Protein AF-A0A6G8S4H7-F1 (afdb_monomer)

Radius of gyration: 13.8 Å; Cα contacts (8 Å, |Δi|>4): 282; chains: 1; bounding box: 32×32×37 Å

Nearest PDB structures (foldseek):
  6xtd-assembly1_A  TM=8.473E-01  e=1.968E-08  Serratia marcescen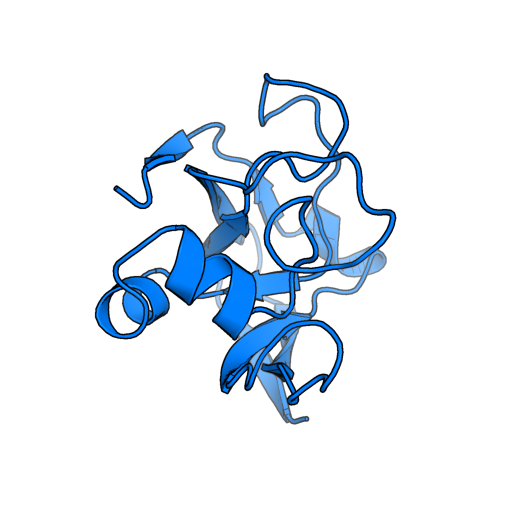s
  6b12-assembly2_D  TM=7.801E-01  e=5.574E-04  Pseudomonas protegens Pf-5
  4zv0-assembly1_A  TM=7.118E-01  e=7.634E-04  Pseudomonas aeruginosa PAO1
  8pms-assembly2_C  TM=5.680E-01  e=3.243E-03  Aspergillus fumigatus Af293
  8pmr-assembly1_B  TM=5.764E-01  e=4.441E-03  Aspergillus fumigatus Af293

Structure (mmCIF, N/CA/C/O backbone):
data_AF-A0A6G8S4H7-F1
#
_entry.id   AF-A0A6G8S4H7-F1
#
loop_
_atom_site.group_PDB
_atom_site.id
_atom_site.type_symbol
_atom_site.label_atom_id
_atom_site.label_alt_id
_atom_site.label_comp_id
_atom_site.label_asym_id
_atom_site.label_entity_id
_atom_site.label_seq_id
_atom_site.pdbx_PDB_ins_code
_atom_site.Cartn_x
_atom_site.Cartn_y
_atom_site.Cartn_z
_atom_site.occupancy
_atom_site.B_iso_or_equiv
_atom_site.auth_seq_id
_atom_site.auth_comp_id
_atom_site.auth_asym_id
_atom_site.auth_atom_id
_atom_site.pdbx_PDB_model_num
ATOM 1 N N . MET A 1 1 ? -5.082 -18.075 0.914 1.00 76.38 1 MET A N 1
ATOM 2 C CA . MET A 1 1 ? -5.569 -16.771 1.415 1.00 76.38 1 MET A CA 1
ATOM 3 C C . MET A 1 1 ? -6.301 -17.042 2.711 1.00 76.38 1 MET A C 1
ATOM 5 O O . MET A 1 1 ? -7.009 -18.036 2.777 1.00 76.38 1 MET A O 1
ATOM 9 N N . GLU A 1 2 ? -6.082 -16.229 3.735 1.00 92.94 2 GLU A N 1
ATOM 10 C CA . GLU A 1 2 ? -6.631 -16.445 5.078 1.00 92.94 2 GLU A CA 1
ATOM 11 C C . GLU A 1 2 ? -7.441 -15.219 5.501 1.00 92.94 2 GLU A C 1
ATOM 13 O O . GLU A 1 2 ? -6.983 -14.091 5.325 1.00 92.94 2 GLU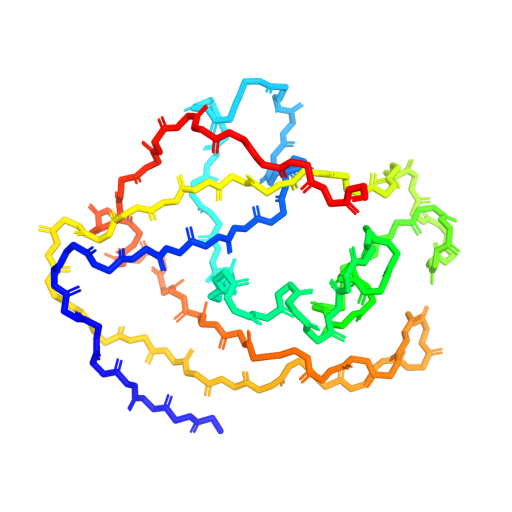 A O 1
ATOM 18 N N . GLY A 1 3 ? -8.640 -15.416 6.047 1.00 95.56 3 GLY A N 1
ATOM 19 C CA . GLY A 1 3 ? -9.398 -14.331 6.667 1.00 95.56 3 GLY A CA 1
ATOM 20 C C . GLY A 1 3 ? -8.811 -14.000 8.035 1.00 95.56 3 GLY A C 1
ATOM 21 O O . GLY A 1 3 ? -8.702 -14.881 8.879 1.00 95.56 3 GLY A O 1
ATOM 22 N N . VAL A 1 4 ? -8.448 -12.740 8.269 1.00 96.81 4 VAL A N 1
ATOM 23 C CA . VAL A 1 4 ? -7.883 -12.296 9.548 1.00 96.81 4 VAL A CA 1
ATOM 24 C C . VAL A 1 4 ? -8.664 -11.119 10.111 1.00 96.81 4 VAL A C 1
ATOM 26 O O . VAL A 1 4 ? -9.054 -10.199 9.388 1.00 96.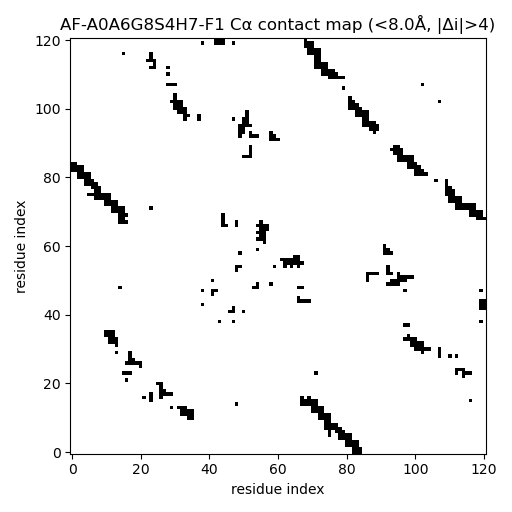81 4 VAL A O 1
ATOM 29 N N . TRP A 1 5 ? -8.882 -11.143 11.424 1.00 97.38 5 TRP A N 1
ATOM 30 C CA . TRP A 1 5 ? -9.482 -10.028 12.140 1.00 97.38 5 TRP A CA 1
ATOM 31 C C . TRP A 1 5 ? -8.452 -8.927 12.382 1.00 97.38 5 TRP A C 1
ATOM 33 O O . TRP A 1 5 ? -7.367 -9.165 12.913 1.00 97.38 5 TRP A O 1
ATOM 43 N N . ILE A 1 6 ? -8.819 -7.705 12.019 1.00 96.50 6 ILE A N 1
ATOM 44 C CA . ILE A 1 6 ? -8.036 -6.501 12.251 1.00 96.50 6 ILE A CA 1
ATOM 45 C C . ILE A 1 6 ? -8.702 -5.706 13.370 1.00 96.50 6 ILE A C 1
ATOM 47 O O . ILE A 1 6 ? -9.840 -5.264 13.192 1.00 96.50 6 ILE A O 1
ATOM 51 N N . PRO A 1 7 ? -8.026 -5.474 14.507 1.00 97.25 7 PRO A N 1
ATOM 52 C CA . PRO A 1 7 ? -8.570 -4.646 15.571 1.00 97.25 7 PRO A CA 1
ATOM 53 C C . PRO A 1 7 ? -8.550 -3.164 15.188 1.00 97.25 7 PRO A C 1
ATOM 55 O O . PRO A 1 7 ? -7.773 -2.723 14.339 1.00 97.25 7 PRO A O 1
ATOM 58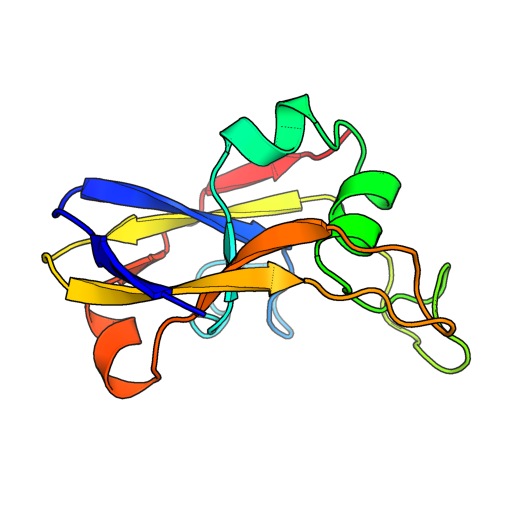 N N . LYS A 1 8 ? -9.383 -2.372 15.869 1.00 97.75 8 LYS A N 1
ATOM 59 C CA . LYS A 1 8 ? -9.351 -0.905 15.795 1.00 97.75 8 LYS A CA 1
ATOM 60 C C . LYS A 1 8 ? -7.942 -0.385 16.132 1.00 97.75 8 LYS A C 1
ATOM 62 O O . LYS A 1 8 ? -7.222 -0.994 16.911 1.00 97.75 8 LYS A O 1
ATOM 67 N N . HIS A 1 9 ? -7.571 0.763 15.567 1.00 97.12 9 HIS A N 1
ATOM 68 C CA . HIS A 1 9 ? -6.261 1.414 15.706 1.00 97.12 9 HIS A CA 1
ATOM 69 C C . HIS A 1 9 ? -5.051 0.670 15.109 1.00 97.12 9 HIS A C 1
ATOM 71 O O . HIS A 1 9 ? -3.920 1.131 15.260 1.00 97.12 9 HIS A O 1
ATOM 77 N N . THR A 1 10 ? -5.269 -0.396 14.336 1.00 96.62 10 THR A N 1
ATOM 78 C CA . THR A 1 10 ? -4.223 -1.021 13.517 1.00 96.62 10 THR A CA 1
ATOM 79 C C . THR A 1 10 ? -3.744 -0.075 12.417 1.00 96.62 10 THR A C 1
ATOM 81 O O . THR A 1 10 ? -4.548 0.603 11.769 1.00 96.62 10 THR A O 1
ATOM 84 N N . GLN A 1 11 ? -2.428 -0.038 12.201 1.00 96.06 11 GLN A N 1
ATOM 85 C CA . GLN A 1 11 ? -1.790 0.757 11.153 1.00 96.06 11 GLN A CA 1
ATOM 86 C C . GLN A 1 11 ? -1.591 -0.072 9.885 1.00 96.06 11 GLN A C 1
ATOM 88 O O . GLN A 1 11 ? -1.083 -1.192 9.942 1.00 96.06 11 GLN A O 1
ATOM 93 N N . PHE A 1 12 ? -1.930 0.530 8.752 1.00 94.75 12 PHE A N 1
ATOM 94 C CA . PHE A 1 12 ? -1.744 -0.019 7.415 1.00 94.75 12 PHE A CA 1
ATOM 95 C C . PHE A 1 12 ? -0.992 0.967 6.541 1.00 94.75 12 PHE A C 1
ATOM 97 O O . PHE A 1 12 ? -1.058 2.177 6.761 1.00 94.75 12 PHE A O 1
ATOM 104 N N . PHE A 1 13 ? -0.303 0.439 5.541 1.00 95.06 13 PHE A N 1
ATOM 105 C CA . PHE A 1 13 ? 0.490 1.217 4.606 1.00 95.06 13 PHE A CA 1
ATOM 106 C C . PHE A 1 13 ? 0.148 0.786 3.188 1.00 95.06 13 PHE A C 1
ATOM 108 O O . PHE A 1 13 ? -0.042 -0.401 2.927 1.00 95.06 13 PHE A O 1
ATOM 115 N N . ALA A 1 14 ? 0.050 1.755 2.289 1.00 95.50 14 ALA A N 1
ATOM 116 C CA . ALA A 1 14 ? -0.076 1.528 0.859 1.00 95.50 14 ALA A CA 1
ATOM 117 C C . ALA A 1 14 ? 0.916 2.434 0.134 1.00 95.50 14 ALA A C 1
ATOM 119 O O . ALA A 1 14 ? 1.169 3.550 0.590 1.00 95.50 14 ALA A O 1
ATOM 120 N N . LEU A 1 15 ? 1.457 1.974 -0.991 1.00 94.88 15 LEU A N 1
ATOM 121 C CA . LEU A 1 15 ? 2.348 2.793 -1.805 1.00 94.88 15 LEU A CA 1
ATOM 122 C C . LEU A 1 15 ? 1.628 4.048 -2.316 1.00 94.88 15 LEU A C 1
ATOM 124 O O . LEU A 1 15 ? 0.480 3.988 -2.761 1.00 94.88 15 LEU A O 1
ATOM 128 N N . HIS A 1 16 ? 2.317 5.181 -2.265 1.00 95.06 16 HIS A N 1
ATOM 129 C CA . HIS A 1 16 ? 1.866 6.466 -2.774 1.00 95.06 16 HIS A CA 1
ATOM 130 C C . HIS A 1 16 ? 2.621 6.804 -4.075 1.00 95.06 16 HIS A C 1
ATOM 132 O O . HIS A 1 16 ? 3.826 6.612 -4.161 1.00 95.06 16 HIS A O 1
ATOM 138 N N . LYS A 1 17 ? 1.957 7.267 -5.138 1.00 94.31 17 LYS A N 1
ATOM 139 C CA . LYS A 1 17 ? 0.517 7.562 -5.232 1.00 94.31 17 LYS A CA 1
ATOM 140 C C . LYS A 1 17 ? -0.347 6.319 -5.450 1.00 94.31 17 LYS A C 1
ATOM 142 O O . LYS A 1 17 ? -0.055 5.476 -6.297 1.00 94.31 17 LYS A O 1
ATOM 147 N N . HIS A 1 18 ? -1.473 6.244 -4.745 1.00 92.69 18 HIS A N 1
ATOM 148 C CA . HIS A 1 18 ? -2.539 5.250 -4.973 1.00 92.69 18 HIS A CA 1
ATOM 149 C C . HIS A 1 18 ? -3.732 5.846 -5.747 1.00 92.69 18 HIS A C 1
ATOM 151 O O . HIS A 1 18 ? -4.817 5.275 -5.779 1.00 92.69 18 HIS A O 1
ATOM 157 N N . GLY A 1 19 ? -3.496 6.968 -6.432 1.00 92.25 19 GLY A N 1
ATOM 158 C CA . GLY A 1 19 ? -4.418 7.666 -7.324 1.00 92.25 19 GLY A CA 1
ATOM 159 C C . GLY A 1 19 ? -3.685 8.775 -8.098 1.00 92.25 19 GLY A C 1
ATOM 160 O O . GLY A 1 19 ? -2.453 8.747 -8.161 1.00 92.25 19 GLY A O 1
ATOM 161 N N . PRO A 1 20 ? -4.401 9.718 -8.733 1.00 92.12 20 PRO A N 1
ATOM 162 C CA . PRO A 1 20 ? -3.778 10.761 -9.551 1.00 92.12 20 PRO A CA 1
ATOM 163 C C . PRO A 1 20 ? -3.116 11.891 -8.741 1.00 92.12 20 PRO A C 1
ATOM 165 O O . PRO A 1 20 ? -2.168 12.502 -9.231 1.00 92.12 20 PRO A O 1
ATOM 168 N N . SER A 1 21 ? -3.581 12.173 -7.519 1.00 95.31 21 SER A N 1
ATOM 169 C CA . SER A 1 21 ? -3.155 13.356 -6.759 1.00 95.31 21 SER A CA 1
ATOM 170 C C . SER A 1 21 ? -1.848 13.129 -5.991 1.00 95.31 21 SER A C 1
ATOM 172 O O . SER A 1 21 ? -1.629 12.055 -5.426 1.00 95.31 21 SER A O 1
ATOM 174 N N . ASP A 1 22 ? -0.990 14.151 -5.941 1.00 94.88 22 ASP A N 1
ATOM 175 C CA . ASP A 1 22 ? 0.133 14.240 -4.990 1.00 94.88 22 ASP A CA 1
ATOM 176 C C . ASP A 1 22 ? -0.349 14.360 -3.546 1.00 94.88 22 ASP A C 1
ATOM 178 O O . ASP A 1 22 ? 0.314 13.898 -2.623 1.00 94.88 22 ASP A O 1
ATOM 182 N N . ASN A 1 23 ? -1.541 14.914 -3.324 1.00 96.88 23 ASN A N 1
ATOM 183 C CA . ASN A 1 23 ? -2.118 14.961 -1.995 1.00 96.88 23 ASN A CA 1
ATOM 184 C C . ASN A 1 23 ? -2.660 13.566 -1.617 1.00 96.88 23 ASN A C 1
ATOM 186 O O . ASN A 1 23 ? -3.636 13.084 -2.207 1.00 96.88 23 ASN A O 1
ATOM 190 N N . PRO A 1 24 ? -2.093 12.882 -0.604 1.00 96.62 24 PRO A N 1
ATOM 191 C CA . PRO A 1 24 ? -2.539 11.546 -0.220 1.00 96.62 24 PRO A CA 1
ATOM 192 C C . PRO A 1 24 ? -3.988 11.495 0.285 1.00 96.62 24 PRO A C 1
ATOM 194 O O . PRO A 1 24 ? -4.573 10.410 0.283 1.00 96.62 24 PRO A O 1
ATOM 197 N N . LEU A 1 25 ? -4.562 12.628 0.712 1.00 97.38 25 LEU A N 1
ATOM 198 C CA . LEU A 1 25 ? -5.944 12.724 1.194 1.00 97.38 25 LEU A CA 1
ATOM 199 C C . LEU A 1 25 ? -6.983 12.871 0.073 1.00 97.38 25 LEU A C 1
ATOM 201 O O . LEU A 1 25 ? -8.155 12.599 0.315 1.00 97.38 25 LEU A O 1
ATOM 205 N N . GLU A 1 26 ? -6.570 13.268 -1.131 1.00 97.25 26 GLU A N 1
ATOM 206 C CA . GLU A 1 26 ? -7.456 13.396 -2.301 1.00 97.25 26 GLU A CA 1
ATOM 207 C C . GLU A 1 26 ? -7.590 12.085 -3.085 1.00 97.25 26 GLU A C 1
ATOM 209 O O . GLU A 1 26 ? -8.483 11.924 -3.914 1.00 97.25 26 GLU A O 1
ATOM 214 N N . ASN A 1 27 ? -6.700 11.128 -2.828 1.00 95.75 27 ASN A N 1
ATOM 215 C CA . ASN A 1 27 ? -6.743 9.819 -3.457 1.00 95.75 27 ASN A CA 1
ATOM 216 C C . ASN A 1 27 ? -7.740 8.892 -2.745 1.00 95.75 27 ASN A C 1
ATOM 218 O O . ASN A 1 27 ? -7.820 8.855 -1.515 1.00 95.75 27 ASN A O 1
ATOM 222 N N . ASN A 1 28 ? -8.451 8.077 -3.526 1.00 95.25 28 ASN A N 1
ATOM 223 C CA . ASN A 1 28 ? -9.339 7.047 -2.993 1.00 95.25 28 ASN A CA 1
ATOM 224 C C . ASN A 1 28 ? -8.572 6.029 -2.140 1.00 95.25 28 ASN A C 1
ATOM 226 O O . ASN A 1 28 ? -7.458 5.629 -2.467 1.00 95.25 28 ASN A O 1
ATOM 230 N N . THR A 1 29 ? -9.207 5.530 -1.079 1.00 96.44 29 THR A N 1
ATOM 231 C CA . THR A 1 29 ? -8.651 4.434 -0.276 1.00 96.44 29 THR A CA 1
ATOM 232 C C . THR A 1 29 ? -8.415 3.195 -1.163 1.00 96.44 29 THR A C 1
ATOM 234 O O . THR A 1 29 ? -9.371 2.718 -1.789 1.00 96.44 29 THR A O 1
ATOM 237 N N . PRO A 1 30 ? -7.187 2.640 -1.220 1.00 96.12 30 PRO A N 1
ATOM 238 C CA . PRO A 1 30 ? -6.886 1.465 -2.035 1.00 96.12 30 PRO A CA 1
ATOM 239 C C . PRO A 1 30 ? -7.462 0.187 -1.410 1.00 96.12 30 PRO A C 1
ATOM 241 O O . PRO A 1 30 ? -8.005 0.203 -0.305 1.00 96.12 30 PRO A O 1
ATOM 244 N N . ASN A 1 31 ? -7.370 -0.938 -2.121 1.00 96.81 31 ASN A N 1
ATOM 245 C CA . ASN A 1 31 ? -7.795 -2.244 -1.603 1.00 96.81 31 ASN A CA 1
ATOM 246 C C . ASN A 1 31 ? -6.652 -3.042 -0.975 1.00 96.81 31 ASN A C 1
ATOM 248 O O . ASN A 1 31 ? -6.908 -3.862 -0.101 1.00 96.81 31 ASN A O 1
ATOM 252 N N . PHE A 1 32 ? -5.412 -2.825 -1.411 1.00 95.56 32 PHE A N 1
ATOM 253 C CA . PHE A 1 32 ? -4.254 -3.573 -0.933 1.00 95.56 32 PHE A CA 1
ATOM 254 C C . PHE A 1 32 ? -3.411 -2.729 0.010 1.00 95.56 32 PHE A C 1
ATOM 256 O O . PHE A 1 32 ? -3.051 -1.592 -0.296 1.00 95.56 32 PHE A O 1
ATOM 263 N N . PHE A 1 33 ? -3.085 -3.323 1.150 1.00 95.94 33 PHE A N 1
ATOM 264 C CA . PHE A 1 33 ? -2.262 -2.721 2.185 1.00 95.94 33 PHE A CA 1
ATOM 265 C C . PHE A 1 33 ? -1.210 -3.706 2.673 1.00 95.94 33 PHE A C 1
ATOM 267 O O . PHE A 1 33 ? -1.345 -4.915 2.512 1.00 95.94 33 PHE A O 1
ATOM 274 N N . ALA A 1 34 ? -0.204 -3.191 3.359 1.00 92.94 34 ALA A N 1
ATOM 275 C CA . ALA A 1 34 ? 0.820 -3.963 4.038 1.00 92.94 34 ALA A CA 1
ATOM 276 C C . ALA A 1 34 ? 1.101 -3.379 5.433 1.00 92.94 34 ALA A C 1
ATOM 278 O O . ALA A 1 34 ? 0.631 -2.295 5.799 1.00 92.94 34 ALA A O 1
ATOM 279 N N . LYS A 1 35 ? 1.856 -4.125 6.243 1.00 89.50 35 LYS A N 1
ATOM 280 C CA . LYS A 1 35 ? 2.353 -3.672 7.552 1.00 89.50 35 LYS A CA 1
ATOM 281 C C . LYS A 1 35 ? 3.685 -2.944 7.392 1.00 89.50 35 LYS A C 1
ATOM 283 O O . LYS A 1 35 ? 4.489 -3.325 6.547 1.00 89.50 35 LYS A O 1
ATOM 288 N N . LYS A 1 36 ? 3.973 -1.985 8.282 1.00 84.25 36 LYS A N 1
ATOM 289 C CA . LYS A 1 36 ? 5.267 -1.273 8.305 1.00 84.25 36 LYS A CA 1
ATOM 290 C C . LYS A 1 36 ? 6.461 -2.224 8.405 1.00 84.25 36 LYS A C 1
ATOM 292 O O . LYS A 1 36 ? 7.469 -2.004 7.755 1.00 84.25 36 LYS A O 1
ATOM 297 N N . SER A 1 37 ? 6.334 -3.303 9.179 1.00 87.75 37 SER A N 1
ATOM 298 C CA . SER A 1 37 ? 7.406 -4.288 9.376 1.00 87.75 37 SER A CA 1
ATOM 299 C C . SER A 1 37 ? 7.870 -4.969 8.085 1.00 87.75 37 SER A C 1
ATOM 301 O O . SER A 1 37 ? 8.987 -5.472 8.051 1.00 87.75 37 SER A O 1
ATOM 303 N N . GLN A 1 38 ? 7.057 -4.965 7.020 1.00 88.56 38 GLN A N 1
ATOM 304 C CA . GLN A 1 38 ? 7.473 -5.463 5.705 1.00 88.56 38 GLN A CA 1
ATOM 305 C C . GLN A 1 38 ? 8.630 -4.631 5.126 1.00 88.56 38 GLN A C 1
ATOM 307 O O . GLN A 1 38 ? 9.460 -5.191 4.420 1.00 88.56 38 GLN A O 1
ATOM 312 N N . MET A 1 39 ? 8.752 -3.345 5.483 1.00 79.88 39 MET A N 1
ATOM 313 C CA . MET A 1 39 ? 9.891 -2.510 5.076 1.00 79.88 39 MET A CA 1
ATOM 314 C C . MET A 1 39 ? 11.228 -3.051 5.588 1.00 79.88 39 MET A C 1
ATOM 316 O O . MET A 1 39 ? 12.232 -2.919 4.913 1.00 79.88 39 MET A O 1
ATOM 320 N N . ASN A 1 40 ? 11.265 -3.712 6.748 1.00 87.00 40 ASN A N 1
ATOM 321 C CA . ASN A 1 40 ? 12.522 -4.274 7.258 1.00 87.00 40 ASN A CA 1
ATOM 322 C C . ASN A 1 40 ? 13.042 -5.411 6.362 1.00 87.00 40 ASN A C 1
ATOM 324 O O . ASN A 1 40 ? 14.233 -5.698 6.354 1.00 87.00 40 ASN A O 1
ATOM 328 N N . LYS A 1 41 ? 12.140 -6.078 5.632 1.00 90.31 41 LYS A N 1
ATOM 329 C CA . LYS A 1 41 ? 12.466 -7.151 4.687 1.00 90.31 41 LYS A CA 1
ATOM 330 C C . LYS A 1 41 ? 12.694 -6.625 3.265 1.00 90.31 41 LYS A C 1
ATOM 332 O O . LYS A 1 41 ? 13.424 -7.246 2.500 1.00 90.31 41 LYS A O 1
ATOM 337 N N . TYR A 1 42 ? 12.066 -5.502 2.932 1.00 91.44 42 TYR A N 1
ATOM 338 C CA . TYR A 1 42 ? 12.124 -4.842 1.631 1.00 91.44 42 TYR A CA 1
ATOM 339 C C . TYR A 1 42 ? 12.491 -3.365 1.853 1.00 91.44 42 TYR A C 1
ATOM 341 O O . TYR A 1 42 ? 11.598 -2.513 1.873 1.00 91.44 42 TYR A O 1
ATOM 349 N N . PRO A 1 43 ? 13.780 -3.079 2.126 1.00 88.38 43 PRO A N 1
ATOM 350 C CA . PRO A 1 43 ? 14.218 -1.807 2.700 1.00 88.38 43 PRO A CA 1
ATOM 351 C C . PRO A 1 43 ? 14.299 -0.660 1.697 1.00 88.38 43 PRO A C 1
ATOM 353 O O . PRO A 1 43 ? 14.461 0.472 2.121 1.00 88.38 43 PRO A O 1
ATOM 356 N N . SER A 1 44 ? 14.181 -0.937 0.398 1.00 91.12 44 SER A N 1
ATOM 357 C CA . SER A 1 44 ? 14.228 0.080 -0.654 1.00 91.12 44 SER A CA 1
ATOM 358 C C . SER A 1 44 ? 12.918 0.171 -1.427 1.00 91.12 44 SER A C 1
ATOM 360 O O . SER A 1 44 ? 12.197 -0.826 -1.560 1.00 91.12 44 SER A O 1
ATOM 362 N N . ALA A 1 45 ? 12.659 1.332 -2.033 1.00 92.56 45 ALA A N 1
ATOM 363 C CA . ALA A 1 45 ? 11.519 1.557 -2.918 1.00 92.56 45 ALA A CA 1
ATOM 364 C C . ALA A 1 45 ? 11.386 0.468 -3.997 1.00 92.56 45 ALA A C 1
ATOM 366 O O . ALA A 1 45 ? 10.303 -0.098 -4.149 1.00 92.56 45 ALA A O 1
ATOM 367 N N . VAL A 1 46 ? 12.486 0.116 -4.678 1.00 93.00 46 VAL A N 1
ATOM 368 C CA . VAL A 1 46 ? 12.507 -0.950 -5.701 1.00 93.00 46 VAL A CA 1
ATOM 369 C C . VAL A 1 46 ? 12.047 -2.269 -5.091 1.00 93.00 46 VAL A C 1
ATOM 371 O O . VAL A 1 46 ? 11.043 -2.835 -5.518 1.00 93.00 46 VAL A O 1
ATOM 374 N N . SER A 1 47 ? 12.726 -2.713 -4.026 1.00 92.69 47 SER A N 1
ATOM 375 C CA . SER A 1 47 ? 12.438 -4.005 -3.398 1.00 92.69 47 SER A CA 1
ATOM 376 C C . SER A 1 47 ? 11.003 -4.096 -2.884 1.00 92.69 47 SER A C 1
ATOM 378 O O . SER A 1 47 ? 10.392 -5.159 -2.952 1.00 92.69 47 SER A O 1
ATOM 380 N N . TYR A 1 48 ? 10.440 -2.985 -2.401 1.00 93.38 48 TYR A N 1
ATOM 381 C CA . TYR A 1 48 ? 9.082 -2.956 -1.885 1.00 93.38 48 TYR A CA 1
ATOM 382 C C . TYR A 1 48 ? 8.044 -2.996 -3.009 1.00 93.38 48 TYR A C 1
ATOM 384 O O . TYR A 1 48 ? 7.122 -3.808 -2.931 1.00 93.38 48 TYR A O 1
ATOM 392 N N . ASN A 1 49 ? 8.194 -2.172 -4.058 1.00 94.12 49 ASN A N 1
ATOM 393 C CA . ASN A 1 49 ? 7.302 -2.194 -5.229 1.00 94.12 49 ASN A CA 1
ATOM 394 C C . ASN A 1 49 ? 7.286 -3.587 -5.868 1.00 94.12 49 ASN A C 1
ATOM 396 O O . ASN A 1 49 ? 6.211 -4.127 -6.135 1.00 94.12 49 ASN A O 1
ATOM 400 N N . ASP A 1 50 ? 8.458 -4.197 -6.020 1.00 94.12 50 ASP A N 1
ATOM 401 C CA . ASP A 1 50 ? 8.600 -5.554 -6.528 1.00 94.12 50 ASP A CA 1
ATOM 402 C C . ASP A 1 50 ? 7.915 -6.569 -5.609 1.00 94.12 50 ASP A C 1
ATOM 404 O O . ASP A 1 50 ? 7.075 -7.356 -6.053 1.00 94.12 50 ASP A O 1
ATOM 408 N N . ALA A 1 51 ? 8.187 -6.520 -4.307 1.00 94.00 51 ALA A N 1
ATOM 409 C CA . ALA A 1 51 ? 7.626 -7.476 -3.364 1.00 94.00 51 ALA A CA 1
ATOM 410 C C . ALA A 1 51 ? 6.094 -7.432 -3.293 1.00 94.00 51 ALA A C 1
ATOM 412 O O . ALA A 1 51 ? 5.478 -8.476 -3.068 1.00 94.00 51 ALA A O 1
ATOM 413 N N . VAL A 1 52 ? 5.477 -6.260 -3.501 1.00 93.94 52 VAL A N 1
ATOM 414 C CA . VAL A 1 52 ? 4.013 -6.092 -3.564 1.00 93.94 52 VAL A CA 1
ATOM 415 C C . VAL A 1 52 ? 3.431 -6.175 -4.981 1.00 93.94 52 VAL A C 1
ATOM 417 O O . VAL A 1 52 ? 2.227 -5.973 -5.142 1.00 9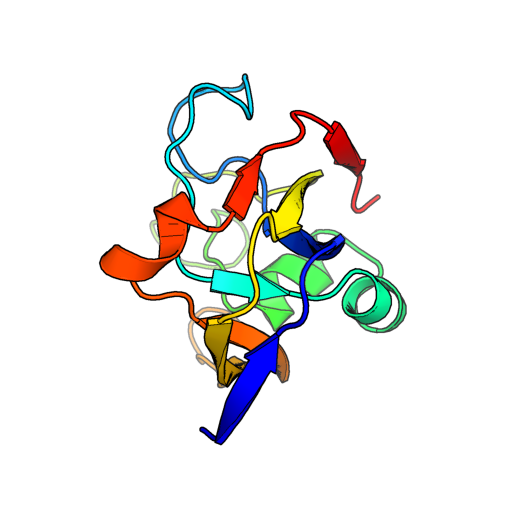3.94 52 VAL A O 1
ATOM 420 N N . GLN A 1 53 ? 4.253 -6.498 -5.985 1.00 94.50 53 GLN A N 1
ATOM 421 C CA . GLN A 1 53 ? 3.857 -6.683 -7.388 1.00 94.50 53 GLN A CA 1
ATOM 422 C C . GLN A 1 53 ? 3.235 -5.438 -8.027 1.00 94.50 53 GLN A C 1
ATOM 424 O O . GLN A 1 53 ? 2.243 -5.503 -8.754 1.00 94.50 53 GLN A O 1
ATOM 429 N N . VAL A 1 54 ? 3.817 -4.278 -7.742 1.00 93.12 54 VAL A N 1
ATOM 430 C CA . VAL A 1 54 ? 3.358 -3.004 -8.278 1.00 93.12 54 VAL A CA 1
ATOM 431 C C . VAL A 1 54 ? 4.198 -2.616 -9.491 1.00 93.12 54 VAL A C 1
ATOM 433 O O . VAL A 1 54 ? 5.396 -2.359 -9.384 1.00 93.12 54 VAL A O 1
ATOM 436 N N . ALA A 1 55 ? 3.535 -2.553 -10.645 1.00 93.44 55 ALA A N 1
ATOM 437 C CA . ALA A 1 55 ? 4.145 -2.145 -11.901 1.00 93.44 55 ALA A CA 1
ATOM 438 C C . ALA A 1 55 ? 4.554 -0.660 -11.891 1.00 93.44 55 ALA A C 1
ATOM 440 O O . ALA A 1 55 ? 3.830 0.210 -11.382 1.00 93.44 55 ALA A O 1
ATOM 441 N N . HIS A 1 56 ? 5.704 -0.391 -12.500 1.00 93.69 56 HIS A N 1
ATOM 442 C CA . HIS A 1 56 ? 6.248 0.922 -12.820 1.00 93.69 56 HIS A CA 1
ATOM 443 C C . HIS A 1 56 ? 7.144 0.845 -14.067 1.00 93.69 56 HIS A C 1
ATOM 445 O O . HIS A 1 56 ? 7.512 -0.236 -14.527 1.00 93.69 56 HIS A O 1
ATOM 451 N N . SER A 1 57 ? 7.544 2.002 -14.595 1.00 93.88 57 SER A N 1
ATOM 452 C CA . SER A 1 57 ? 8.359 2.120 -15.815 1.00 93.88 57 SER A CA 1
ATOM 453 C C . SER A 1 57 ? 9.671 1.327 -15.777 1.00 93.88 57 SER A C 1
ATOM 455 O O . SER A 1 57 ? 10.141 0.856 -16.807 1.00 93.88 57 SER A O 1
ATOM 457 N N . GLY A 1 58 ? 10.251 1.165 -14.586 1.00 92.12 58 GLY A N 1
ATOM 458 C CA . GLY A 1 58 ? 11.462 0.368 -14.363 1.00 92.12 58 GLY A CA 1
ATOM 459 C C . GLY A 1 58 ? 11.289 -1.158 -14.271 1.00 92.12 58 GLY A C 1
ATOM 460 O O . GLY A 1 58 ? 12.298 -1.846 -14.366 1.00 92.12 58 GLY A O 1
ATOM 461 N N . ASN A 1 59 ? 10.076 -1.700 -14.076 1.00 92.88 59 ASN A N 1
ATOM 462 C CA . ASN A 1 59 ? 9.878 -3.149 -13.879 1.00 92.88 59 ASN A CA 1
ATOM 463 C C . ASN A 1 59 ? 8.783 -3.782 -14.757 1.00 92.88 59 ASN A C 1
ATOM 465 O O . ASN A 1 59 ? 8.664 -5.001 -14.759 1.00 92.88 59 ASN A O 1
ATOM 469 N N . TYR A 1 60 ? 8.004 -3.006 -15.521 1.00 94.19 60 TYR A N 1
ATOM 470 C CA . TYR A 1 60 ? 6.967 -3.545 -16.403 1.00 94.19 60 TYR A CA 1
ATOM 471 C C . TYR A 1 60 ? 6.906 -2.812 -17.747 1.00 94.19 60 TYR A C 1
ATOM 473 O O . TYR A 1 60 ? 6.739 -1.591 -17.821 1.00 94.19 60 TYR A O 1
ATOM 481 N N . LYS A 1 61 ? 6.993 -3.570 -18.846 1.00 92.31 61 LYS A N 1
ATOM 482 C CA . LYS A 1 61 ? 6.982 -3.012 -20.205 1.00 92.31 61 LYS A CA 1
ATOM 483 C C . LYS A 1 61 ? 5.641 -2.338 -20.512 1.00 92.31 61 LYS A C 1
ATOM 485 O O . LYS A 1 61 ? 4.590 -2.967 -20.456 1.00 92.31 61 LYS A O 1
ATOM 490 N N . GLY A 1 62 ? 5.695 -1.071 -20.920 1.00 90.75 62 GLY A N 1
ATOM 491 C CA . GLY A 1 62 ? 4.518 -0.284 -21.306 1.00 90.75 62 GLY A CA 1
ATOM 492 C C . GLY A 1 62 ? 3.875 0.504 -20.163 1.00 90.75 62 GLY A C 1
ATOM 493 O O . GLY A 1 62 ? 2.990 1.317 -20.427 1.00 90.75 62 GLY A O 1
ATOM 494 N N . GLU A 1 63 ? 4.336 0.333 -18.921 1.00 93.00 63 GLU A N 1
ATOM 495 C CA . GLU A 1 63 ? 3.944 1.209 -17.817 1.00 93.00 63 GLU A CA 1
ATOM 496 C C . GLU A 1 63 ? 4.698 2.544 -17.910 1.00 93.00 63 GLU A C 1
ATOM 498 O O . GLU A 1 63 ? 5.906 2.589 -18.142 1.00 93.00 63 GLU A O 1
ATOM 503 N N . LYS A 1 64 ? 3.971 3.650 -17.742 1.00 92.62 64 LYS A N 1
ATOM 504 C CA . LYS A 1 64 ? 4.525 5.013 -17.793 1.00 92.62 64 LYS A CA 1
ATOM 505 C C . LYS A 1 64 ? 4.707 5.610 -16.404 1.00 92.62 64 LYS A C 1
ATOM 507 O O . LYS A 1 64 ? 5.423 6.597 -16.252 1.00 92.62 64 LYS A O 1
ATOM 512 N N . ARG A 1 65 ? 4.039 5.051 -15.393 1.00 91.06 65 ARG A N 1
ATOM 513 C CA . ARG A 1 65 ? 4.121 5.549 -14.023 1.00 91.06 65 ARG A CA 1
ATOM 514 C C . ARG A 1 65 ? 5.523 5.332 -13.458 1.00 91.06 65 ARG A C 1
ATOM 516 O O . ARG A 1 65 ? 6.058 4.227 -13.589 1.00 91.06 65 ARG A O 1
ATOM 523 N N . PRO A 1 66 ? 6.103 6.347 -12.798 1.00 93.25 66 PRO A N 1
ATOM 524 C CA . PRO A 1 66 ? 7.348 6.164 -12.077 1.00 93.25 66 PRO A CA 1
ATOM 525 C C . PRO A 1 66 ? 7.148 5.203 -10.902 1.00 93.25 66 PRO A C 1
ATOM 527 O O . PRO A 1 66 ? 6.028 4.965 -10.436 1.00 93.25 66 PRO A O 1
ATOM 530 N N . MET A 1 67 ? 8.262 4.660 -10.420 1.00 94.88 67 MET A N 1
ATOM 531 C CA . MET A 1 67 ? 8.286 3.887 -9.186 1.00 94.88 67 MET A CA 1
ATOM 532 C C . MET A 1 67 ? 7.767 4.736 -8.023 1.00 94.88 67 MET A C 1
ATOM 534 O O . MET A 1 67 ? 8.060 5.926 -7.924 1.00 94.88 67 MET A O 1
ATOM 538 N N . ARG A 1 68 ? 6.996 4.112 -7.132 1.00 94.69 68 ARG A N 1
ATOM 539 C CA . ARG A 1 68 ? 6.473 4.769 -5.933 1.00 94.69 68 ARG A CA 1
ATOM 540 C C . ARG A 1 68 ? 7.538 4.755 -4.844 1.00 94.69 68 ARG A C 1
ATOM 542 O O . ARG A 1 68 ? 7.991 3.679 -4.463 1.00 94.69 68 ARG A O 1
ATOM 549 N N . THR A 1 69 ? 7.918 5.922 -4.345 1.00 95.19 69 THR A N 1
ATOM 550 C CA . THR A 1 69 ? 9.002 6.089 -3.359 1.00 95.19 69 THR A CA 1
ATOM 551 C C . THR A 1 69 ? 8.495 6.342 -1.945 1.00 95.19 69 THR A C 1
ATOM 553 O O . THR A 1 69 ? 9.279 6.400 -1.006 1.00 95.19 69 THR A O 1
ATOM 556 N N . GLU A 1 70 ? 7.180 6.448 -1.765 1.00 95.25 70 GLU A N 1
ATOM 557 C CA . GLU A 1 70 ? 6.571 6.761 -0.479 1.00 95.25 70 GLU A CA 1
ATOM 558 C C . GLU A 1 70 ? 5.446 5.785 -0.139 1.00 95.25 70 GLU A C 1
ATOM 560 O O . GLU A 1 70 ? 4.811 5.177 -1.006 1.00 95.25 70 GLU A O 1
ATOM 565 N N . MET A 1 71 ? 5.136 5.676 1.150 1.00 94.88 71 MET A N 1
ATOM 566 C CA . MET A 1 71 ? 3.966 4.972 1.655 1.00 94.88 71 MET A CA 1
ATOM 567 C C . MET A 1 71 ? 3.027 5.910 2.396 1.00 94.88 71 MET A C 1
ATOM 569 O O . MET A 1 71 ? 3.421 6.600 3.333 1.00 94.88 71 MET A O 1
ATOM 573 N N . HIS A 1 72 ? 1.744 5.842 2.063 1.00 97.06 72 HIS A N 1
ATOM 574 C CA . HIS A 1 72 ? 0.688 6.507 2.808 1.00 97.06 72 HIS A CA 1
ATOM 575 C C . HIS A 1 72 ? 0.189 5.624 3.952 1.00 97.06 72 HIS A C 1
ATOM 577 O O . HIS A 1 72 ? -0.196 4.468 3.753 1.00 97.06 72 HIS A O 1
ATOM 583 N N . LYS A 1 73 ? 0.158 6.193 5.159 1.00 97.25 73 LYS A N 1
ATOM 584 C CA . LYS A 1 73 ? -0.389 5.541 6.349 1.00 97.25 73 LYS A CA 1
ATOM 585 C C . LYS A 1 73 ? -1.909 5.672 6.444 1.00 97.25 73 LYS A C 1
ATOM 587 O O . LYS A 1 73 ? -2.491 6.747 6.317 1.00 97.25 73 LYS A O 1
ATOM 592 N N . PHE A 1 74 ? -2.528 4.558 6.808 1.00 98.00 74 PHE A N 1
ATOM 593 C CA . PHE A 1 74 ? -3.933 4.431 7.156 1.00 98.00 74 PHE A CA 1
ATOM 594 C C . PHE A 1 74 ? -4.066 3.843 8.560 1.00 98.00 74 PHE A C 1
ATOM 596 O O . PHE A 1 74 ? -3.190 3.124 9.046 1.00 98.00 74 PHE A O 1
ATOM 603 N N . VAL A 1 75 ? -5.179 4.144 9.226 1.00 97.75 75 VAL A N 1
ATOM 604 C CA . VAL A 1 75 ? -5.507 3.577 10.540 1.00 97.75 75 VAL A CA 1
ATOM 605 C C . VAL A 1 75 ? -6.936 3.054 10.535 1.00 97.75 75 VAL A C 1
ATOM 607 O O . VAL A 1 75 ? -7.857 3.744 10.098 1.00 97.75 75 VAL A O 1
ATOM 610 N N . SER A 1 76 ? -7.150 1.846 11.049 1.00 97.69 76 SER A N 1
ATOM 611 C CA . SER A 1 76 ? -8.494 1.288 11.216 1.00 97.69 76 SER A CA 1
ATOM 612 C C . SER A 1 76 ? -9.280 2.035 12.301 1.00 97.69 76 SER A C 1
ATOM 614 O O . SER A 1 76 ? -8.855 2.100 13.456 1.00 97.69 76 SER A O 1
ATOM 616 N N . LYS A 1 77 ? -10.452 2.565 11.950 1.00 97.94 77 LYS A N 1
ATOM 617 C CA . LYS A 1 77 ? -11.406 3.231 12.854 1.00 97.94 77 LYS A CA 1
ATOM 618 C C . LYS A 1 77 ? -12.319 2.253 13.591 1.00 97.94 77 LYS A C 1
ATOM 620 O O . LYS A 1 77 ? -12.862 2.604 14.635 1.00 97.94 77 LYS A O 1
ATOM 625 N N . LYS A 1 78 ? -12.515 1.054 13.044 1.00 96.62 78 LYS A N 1
ATOM 626 C CA . LYS A 1 78 ? -13.326 -0.037 13.602 1.00 96.62 78 LYS A CA 1
ATOM 627 C C . LYS A 1 78 ? -12.632 -1.363 13.307 1.00 96.62 78 LYS A C 1
ATOM 629 O O . LYS A 1 78 ? -11.816 -1.413 12.389 1.00 96.62 78 LYS A O 1
ATOM 634 N N . GLY A 1 79 ? -12.950 -2.401 14.075 1.00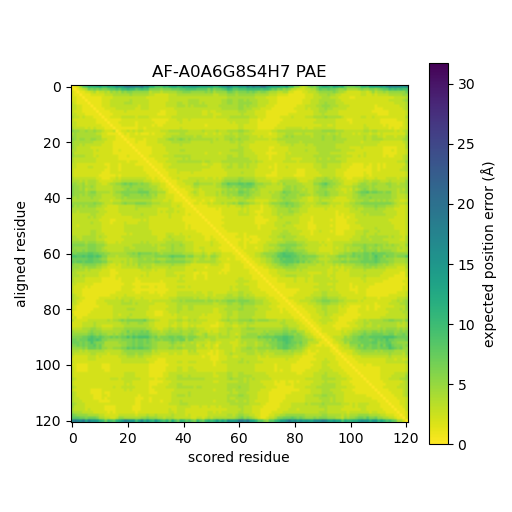 97.19 79 GLY A N 1
ATOM 635 C CA . GLY A 1 79 ? -12.482 -3.748 13.766 1.00 97.19 79 GLY A CA 1
ATOM 636 C C . GLY A 1 79 ? -13.193 -4.329 12.540 1.00 97.19 79 GLY A C 1
ATOM 637 O O . GLY A 1 79 ? -14.352 -3.986 12.282 1.00 97.19 79 GLY A O 1
ATOM 638 N N . PHE A 1 80 ? -12.493 -5.147 11.755 1.00 97.50 80 PHE A N 1
ATOM 639 C CA . PHE A 1 80 ? -13.034 -5.763 10.541 1.00 97.50 80 PHE A CA 1
ATOM 640 C C . PHE A 1 80 ? -12.210 -6.960 10.072 1.00 97.50 80 PHE A C 1
ATOM 642 O O . PHE A 1 80 ? -11.029 -7.073 10.389 1.00 97.50 80 PHE A O 1
ATOM 649 N N . CYS A 1 81 ? -12.834 -7.841 9.293 1.00 97.12 81 CYS A N 1
ATOM 650 C CA . CYS A 1 81 ? -12.131 -8.929 8.625 1.00 97.12 81 CYS A CA 1
ATOM 651 C C . CYS A 1 81 ? -11.508 -8.427 7.324 1.00 97.12 81 CYS A C 1
ATOM 653 O O . CYS A 1 81 ? -12.166 -7.758 6.525 1.00 97.12 81 CYS A O 1
ATOM 655 N N . VAL A 1 82 ? -10.258 -8.802 7.098 1.00 97.44 82 VAL A N 1
ATOM 656 C CA . VAL A 1 82 ? -9.567 -8.638 5.818 1.00 97.44 82 VAL A CA 1
ATOM 657 C C . VAL A 1 82 ? -9.082 -9.991 5.357 1.00 97.44 82 VAL A C 1
ATOM 659 O O . VAL A 1 82 ? -8.976 -10.929 6.146 1.00 97.44 82 VAL A O 1
ATOM 662 N N . ALA A 1 83 ? -8.742 -10.086 4.085 1.00 97.25 83 ALA A N 1
ATOM 663 C CA . ALA A 1 83 ? -8.062 -11.263 3.601 1.00 97.25 83 ALA A CA 1
ATOM 664 C C . ALA A 1 83 ? -6.557 -11.014 3.532 1.00 97.25 83 ALA A C 1
ATOM 666 O O . ALA A 1 83 ? -6.101 -9.991 3.027 1.00 97.25 83 ALA A O 1
ATOM 667 N N . ARG A 1 84 ? -5.788 -11.960 4.053 1.00 96.56 84 ARG A N 1
ATOM 668 C CA . ARG A 1 84 ? -4.335 -11.938 4.126 1.00 96.56 84 ARG A CA 1
ATOM 669 C C . ARG A 1 84 ? -3.759 -12.946 3.147 1.00 96.56 84 ARG A C 1
ATOM 671 O O . ARG A 1 84 ? -4.202 -14.097 3.072 1.00 96.56 84 ARG A O 1
ATOM 678 N N . SER A 1 85 ? -2.774 -12.516 2.375 1.00 94.69 85 SER A N 1
ATOM 679 C CA . SER A 1 85 ? -2.069 -13.372 1.419 1.00 94.69 85 SER A CA 1
ATOM 680 C C . SER A 1 85 ? -0.672 -12.831 1.142 1.00 94.69 85 SER A C 1
ATOM 682 O O . SER A 1 85 ? -0.328 -11.749 1.607 1.00 94.69 85 SER A O 1
ATOM 684 N N . LYS A 1 86 ? 0.145 -13.588 0.409 1.00 94.94 86 LYS A N 1
ATOM 685 C CA . LYS A 1 86 ? 1.397 -13.080 -0.153 1.00 94.94 86 LYS A CA 1
ATOM 686 C C . LYS A 1 86 ? 1.163 -12.696 -1.607 1.00 94.94 86 LYS A C 1
ATOM 688 O O . LYS A 1 86 ? 0.478 -13.439 -2.310 1.00 94.94 86 LYS A O 1
ATOM 693 N N . ALA A 1 87 ? 1.755 -11.591 -2.045 1.00 93.88 87 ALA A N 1
ATOM 694 C CA . ALA A 1 87 ? 1.814 -11.263 -3.461 1.00 93.88 87 A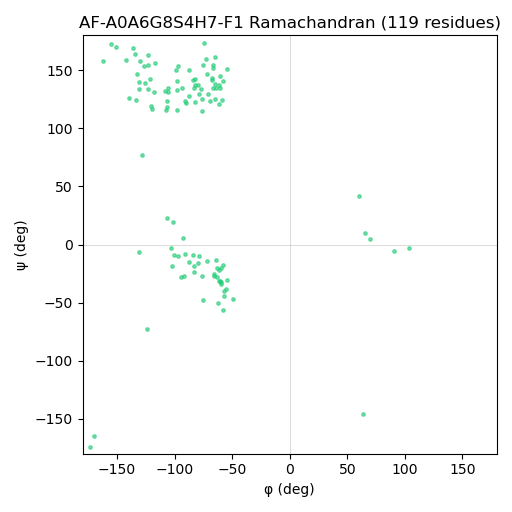LA A CA 1
ATOM 695 C C . ALA A 1 87 ? 2.600 -12.368 -4.182 1.00 93.88 87 ALA A C 1
ATOM 697 O O . ALA A 1 87 ? 3.737 -12.666 -3.807 1.00 93.88 87 ALA A O 1
ATOM 698 N N . LEU A 1 88 ? 1.969 -13.028 -5.151 1.00 93.12 88 LEU A N 1
ATOM 699 C CA . LEU A 1 88 ? 2.594 -14.110 -5.909 1.00 93.12 88 LEU A CA 1
ATOM 700 C C . LEU A 1 88 ? 3.582 -13.541 -6.926 1.00 93.12 88 LEU A C 1
ATOM 702 O O . LEU A 1 88 ? 3.429 -12.407 -7.366 1.00 93.12 88 LEU A O 1
ATOM 706 N N . ALA A 1 89 ? 4.575 -14.340 -7.304 1.00 93.75 89 ALA A N 1
ATOM 707 C CA . ALA A 1 89 ? 5.506 -13.961 -8.354 1.00 93.75 89 ALA A CA 1
ATOM 708 C C . ALA A 1 89 ? 4.765 -13.731 -9.681 1.00 93.75 89 ALA A C 1
ATOM 710 O O . ALA A 1 89 ? 3.946 -14.555 -10.095 1.00 93.75 89 ALA A O 1
ATOM 711 N N . ASN A 1 90 ? 5.107 -12.644 -10.363 1.00 90.44 90 ASN A N 1
ATOM 712 C CA . ASN A 1 90 ? 4.745 -12.391 -11.748 1.00 90.44 90 ASN A CA 1
ATOM 713 C C . ASN A 1 90 ? 6.045 -12.249 -12.536 1.00 90.44 90 ASN A C 1
ATOM 715 O O . ASN A 1 90 ? 6.807 -11.310 -12.317 1.00 90.44 90 ASN A O 1
ATOM 719 N N . SER A 1 91 ? 6.279 -13.156 -13.483 1.00 88.12 91 SER A N 1
ATOM 720 C CA . SER A 1 91 ? 7.472 -13.167 -14.340 1.00 88.12 91 SER A CA 1
ATOM 721 C C . SER A 1 91 ? 7.676 -11.885 -15.147 1.00 88.12 91 SER A C 1
ATOM 723 O O . SER A 1 91 ? 8.769 -11.653 -15.650 1.00 88.12 91 SER A O 1
ATOM 725 N N . HIS A 1 92 ? 6.639 -11.060 -15.291 1.00 87.62 92 HIS A N 1
ATOM 726 C CA . HIS A 1 92 ? 6.720 -9.770 -15.971 1.00 87.62 92 HIS A CA 1
ATOM 727 C C . HIS A 1 92 ? 7.054 -8.599 -15.044 1.00 87.62 92 HIS A C 1
ATOM 729 O O . HIS A 1 92 ? 7.233 -7.499 -15.552 1.00 87.62 92 HIS A O 1
ATOM 735 N N . ILE A 1 93 ? 7.077 -8.814 -13.725 1.00 88.69 93 ILE A N 1
ATOM 736 C CA . ILE A 1 93 ? 7.338 -7.782 -12.715 1.00 88.69 93 ILE A CA 1
ATOM 737 C C . ILE A 1 93 ? 8.518 -8.219 -11.846 1.00 88.69 93 ILE A C 1
ATOM 739 O O . ILE A 1 93 ? 9.606 -7.669 -11.971 1.00 88.69 93 ILE A O 1
ATOM 743 N N . SER A 1 94 ? 8.321 -9.209 -10.966 1.00 91.81 94 SER A N 1
ATOM 744 C CA . SER A 1 94 ? 9.354 -9.706 -10.047 1.00 91.81 94 SER A CA 1
ATOM 745 C C . SER A 1 94 ? 8.894 -10.956 -9.272 1.00 91.81 94 SER A C 1
ATOM 747 O O . SER A 1 94 ? 7.800 -11.486 -9.477 1.00 91.81 94 SER A O 1
ATOM 749 N N . SER A 1 95 ? 9.719 -11.419 -8.330 1.00 89.50 95 SER A N 1
ATOM 750 C CA . SER A 1 95 ? 9.461 -12.593 -7.482 1.00 89.50 95 SER A CA 1
ATOM 751 C C . SER A 1 95 ? 8.386 -12.399 -6.400 1.00 89.50 95 SER A C 1
ATOM 753 O O . SER A 1 95 ? 7.915 -13.388 -5.835 1.00 89.50 95 SER A O 1
ATOM 755 N N . GLY A 1 96 ? 7.977 -11.161 -6.107 1.00 93.81 96 GLY A N 1
AT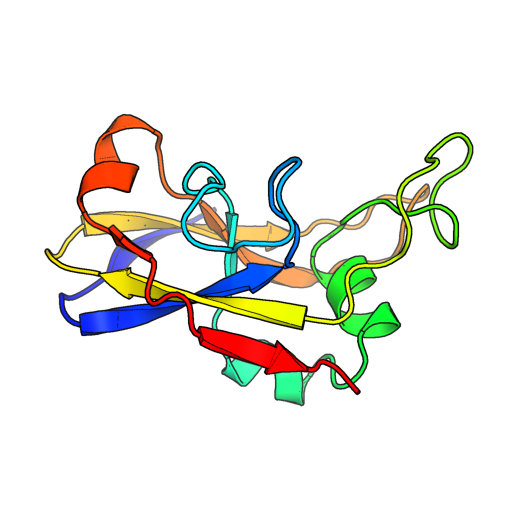OM 756 C CA . GLY A 1 96 ? 6.927 -10.864 -5.129 1.00 93.81 96 GLY A CA 1
ATOM 757 C C . GLY A 1 96 ? 7.277 -11.267 -3.692 1.00 93.81 96 GLY A C 1
ATOM 758 O O . GLY A 1 96 ? 8.422 -11.195 -3.243 1.00 93.81 96 GLY A O 1
ATOM 759 N N . GLY A 1 97 ? 6.263 -11.689 -2.937 1.00 93.81 97 GLY A N 1
ATOM 760 C CA . GLY A 1 97 ? 6.428 -12.307 -1.622 1.00 93.81 97 GLY A CA 1
ATOM 761 C C . GLY A 1 97 ? 6.108 -11.431 -0.409 1.00 93.81 97 GLY A C 1
ATOM 762 O O . GLY A 1 97 ? 6.139 -11.958 0.711 1.00 93.81 97 GLY A O 1
ATOM 763 N N . ALA A 1 98 ? 5.765 -10.150 -0.589 1.00 94.44 98 ALA A N 1
ATOM 764 C CA . ALA A 1 98 ? 5.262 -9.330 0.513 1.00 94.44 98 ALA A CA 1
ATOM 765 C C . ALA A 1 98 ? 3.883 -9.816 0.975 1.00 94.44 98 ALA A C 1
ATOM 767 O O . ALA A 1 98 ? 3.040 -10.219 0.171 1.00 94.44 98 ALA A O 1
ATOM 768 N N . GLU A 1 99 ? 3.637 -9.755 2.285 1.00 95.44 99 GLU A N 1
ATOM 769 C CA . GLU A 1 99 ? 2.294 -9.967 2.833 1.00 95.44 99 GLU A CA 1
ATOM 770 C C . GLU A 1 99 ? 1.406 -8.767 2.484 1.00 95.44 99 GLU A C 1
ATOM 772 O O . GLU A 1 99 ? 1.761 -7.619 2.760 1.00 95.44 99 GLU A O 1
ATOM 777 N N . GLN A 1 100 ? 0.234 -9.048 1.923 1.00 95.50 100 GLN A N 1
ATOM 778 C CA . GLN A 1 100 ? -0.784 -8.070 1.586 1.00 95.50 100 GLN A CA 1
ATOM 779 C C . GLN A 1 100 ? -2.098 -8.377 2.304 1.00 95.50 100 GLN A C 1
ATOM 781 O O . GLN A 1 100 ? -2.523 -9.529 2.441 1.00 95.50 100 GLN A O 1
ATOM 786 N N . PHE A 1 101 ? -2.755 -7.303 2.723 1.00 96.81 101 PHE A N 1
ATOM 787 C CA . PHE A 1 101 ? -4.090 -7.287 3.292 1.00 96.81 101 PHE A CA 1
ATOM 788 C C . PHE A 1 101 ? -5.035 -6.686 2.261 1.00 96.81 101 PHE A C 1
ATOM 790 O O . PHE A 1 101 ? -4.907 -5.514 1.905 1.00 96.81 101 PHE A O 1
ATOM 797 N N . TYR A 1 102 ? -5.972 -7.497 1.788 1.00 97.00 102 TYR A N 1
ATOM 798 C CA . TYR A 1 102 ? -7.037 -7.070 0.902 1.00 97.00 102 TYR A CA 1
ATOM 799 C C . TYR A 1 102 ? -8.252 -6.620 1.715 1.00 97.00 102 TYR A C 1
ATOM 801 O O . TYR A 1 102 ? -8.830 -7.384 2.497 1.00 97.00 102 TYR A O 1
ATOM 809 N N . VAL A 1 103 ? -8.640 -5.370 1.498 1.00 97.50 103 VAL A N 1
ATOM 810 C CA . VAL A 1 103 ? -9.816 -4.720 2.066 1.00 97.50 103 VAL A CA 1
ATOM 811 C C . VAL A 1 103 ? -10.857 -4.582 0.966 1.00 97.50 103 VAL A C 1
ATOM 813 O O . VAL A 1 103 ? -10.602 -3.978 -0.078 1.00 97.50 103 VAL A O 1
ATOM 816 N N . ARG A 1 104 ? -12.047 -5.135 1.203 1.00 96.56 104 ARG A N 1
ATOM 817 C CA . ARG A 1 104 ? -13.189 -4.995 0.291 1.00 96.56 104 ARG A CA 1
ATOM 818 C C . ARG A 1 104 ? -13.658 -3.548 0.253 1.00 96.56 104 ARG A C 1
ATOM 820 O O . ARG A 1 104 ? -13.544 -2.832 1.246 1.00 96.56 104 ARG A O 1
ATOM 827 N N . ASP A 1 105 ? -14.281 -3.146 -0.847 1.00 97.19 105 ASP A N 1
ATOM 828 C CA . ASP A 1 105 ? -14.770 -1.772 -1.003 1.00 97.19 105 ASP A CA 1
ATOM 829 C C . ASP A 1 105 ? -15.750 -1.360 0.101 1.00 97.19 105 ASP A C 1
ATOM 831 O O . ASP A 1 105 ? -15.617 -0.279 0.674 1.00 97.19 105 ASP A O 1
ATOM 835 N N . VAL A 1 106 ? -16.643 -2.272 0.498 1.00 96.50 106 VAL A N 1
ATOM 836 C CA . VAL A 1 106 ? -17.605 -2.069 1.597 1.00 96.50 106 VAL A CA 1
ATOM 837 C C . VAL A 1 106 ? -16.949 -1.818 2.960 1.00 96.50 106 VAL A C 1
ATOM 839 O O . VAL A 1 106 ? -17.576 -1.252 3.852 1.00 96.50 106 VAL A O 1
ATOM 842 N N . ASP A 1 107 ? -15.690 -2.228 3.133 1.00 97.44 107 ASP A N 1
ATOM 843 C CA . ASP A 1 107 ? -14.937 -2.100 4.380 1.00 97.44 107 ASP A CA 1
ATOM 844 C C . ASP A 1 107 ? -13.962 -0.907 4.363 1.00 97.44 107 ASP A C 1
ATOM 846 O O . ASP A 1 107 ? -13.433 -0.533 5.412 1.00 97.44 107 ASP A O 1
ATOM 850 N N . LYS A 1 108 ? -13.745 -0.244 3.215 1.00 96.38 108 LYS A N 1
ATOM 851 C CA . LYS A 1 108 ? -12.827 0.910 3.102 1.00 96.38 108 LYS A CA 1
ATOM 852 C C . LYS A 1 108 ? -13.218 2.070 4.012 1.00 96.38 108 LYS A C 1
ATOM 854 O O . LYS A 1 108 ? -12.350 2.755 4.550 1.00 96.38 108 LYS A O 1
ATOM 859 N N . ASN A 1 109 ? -14.514 2.266 4.257 1.00 96.31 109 ASN A N 1
ATOM 860 C CA . ASN A 1 109 ? -15.015 3.286 5.182 1.00 96.31 109 ASN A CA 1
ATOM 861 C C . ASN A 1 109 ? -14.595 3.040 6.649 1.00 96.31 109 ASN A C 1
ATOM 863 O O . ASN A 1 109 ? -14.699 3.954 7.474 1.00 96.31 109 ASN A O 1
ATOM 867 N N . LYS A 1 110 ? -14.092 1.843 6.984 1.00 97.56 110 LYS A N 1
ATOM 868 C CA . LYS A 1 110 ? -13.535 1.491 8.299 1.00 97.56 110 LYS A CA 1
ATOM 869 C C . LYS A 1 110 ? -12.074 1.903 8.439 1.00 97.56 110 LYS A C 1
ATOM 871 O O . LYS A 1 110 ? -11.563 1.884 9.556 1.00 97.56 110 LYS A O 1
ATOM 876 N N . LEU A 1 111 ? -11.421 2.343 7.368 1.00 97.69 111 LEU A N 1
ATOM 877 C CA . LEU A 1 111 ? -10.088 2.935 7.395 1.00 97.69 111 LEU A CA 1
ATOM 878 C C . LEU A 1 111 ? -10.166 4.467 7.417 1.00 97.69 111 LEU A C 1
ATOM 880 O O . LEU A 1 111 ? -11.141 5.080 6.976 1.00 97.69 111 LEU A O 1
ATOM 884 N N . LYS A 1 112 ? -9.135 5.096 7.980 1.00 97.50 112 LYS A N 1
ATOM 885 C CA . LYS A 1 112 ? -8.898 6.539 7.926 1.00 97.50 112 LYS A CA 1
ATOM 886 C C . LYS A 1 112 ? -7.541 6.790 7.261 1.00 97.50 112 LYS A C 1
ATOM 888 O O . LYS A 1 112 ? -6.545 6.340 7.835 1.00 97.50 112 LYS A O 1
ATOM 893 N N . PRO A 1 113 ? -7.475 7.496 6.120 1.00 97.62 113 PRO A N 1
ATOM 894 C CA . PRO A 1 113 ? -6.209 8.018 5.614 1.00 97.62 113 PRO A CA 1
ATOM 895 C C . PRO A 1 113 ? -5.657 9.054 6.598 1.00 97.62 113 PRO A C 1
ATOM 897 O O . PRO A 1 113 ? -6.415 9.878 7.114 1.00 97.62 113 PRO A O 1
ATOM 900 N N . THR A 1 114 ? -4.362 9.001 6.916 1.00 97.75 114 THR A N 1
ATOM 901 C CA . THR A 1 114 ? -3.773 9.951 7.878 1.00 97.75 114 THR A CA 1
ATOM 902 C C . THR A 1 114 ? -3.090 11.140 7.219 1.00 97.75 114 THR A C 1
ATOM 904 O O . THR A 1 114 ? -2.666 12.036 7.941 1.00 97.75 114 THR A O 1
ATOM 907 N N . GLY A 1 115 ? -2.900 11.116 5.898 1.00 97.31 115 GLY A N 1
ATOM 908 C CA . GLY A 1 115 ? -2.119 12.107 5.155 1.00 97.31 115 GLY A CA 1
ATOM 909 C C . GLY A 1 115 ? -0.613 12.038 5.423 1.00 97.31 115 GLY A C 1
ATOM 910 O O . GLY A 1 115 ? 0.134 12.871 4.934 1.00 97.31 115 GLY A O 1
ATOM 911 N N . LYS A 1 116 ? -0.153 11.054 6.209 1.00 97.50 116 LYS A N 1
ATOM 912 C CA . LYS A 1 116 ? 1.265 10.908 6.559 1.00 97.50 116 LYS A CA 1
ATOM 913 C C . LYS A 1 116 ? 1.945 10.005 5.543 1.00 97.50 116 LYS A C 1
ATOM 915 O O . LYS A 1 116 ? 1.514 8.857 5.385 1.00 97.50 116 LYS A O 1
ATOM 920 N N . LEU A 1 117 ? 2.991 10.530 4.919 1.00 96.12 117 LEU A N 1
ATOM 921 C CA . LEU A 1 117 ? 3.868 9.816 4.004 1.00 96.12 117 LEU A CA 1
ATOM 922 C C . LEU A 1 117 ? 5.138 9.359 4.731 1.00 96.12 117 LEU A C 1
ATOM 924 O O . LEU A 1 117 ? 5.550 9.957 5.726 1.00 96.12 117 LEU A O 1
ATOM 928 N N . PHE A 1 118 ? 5.697 8.250 4.267 1.00 92.69 118 PHE A N 1
ATOM 929 C CA .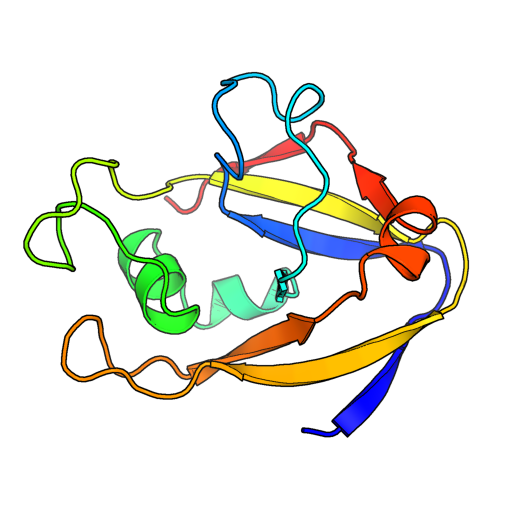 PHE A 1 118 ? 6.956 7.681 4.737 1.00 92.69 118 PHE A CA 1
ATOM 930 C C . PHE A 1 118 ? 7.786 7.311 3.519 1.00 92.69 118 PHE A C 1
ATOM 932 O O . PHE A 1 118 ? 7.305 6.527 2.700 1.00 92.69 118 PHE A O 1
ATOM 939 N N . ASN A 1 119 ? 9.005 7.829 3.425 1.00 92.12 119 ASN A N 1
ATOM 940 C CA . ASN A 1 119 ? 9.913 7.481 2.338 1.00 92.12 119 ASN A CA 1
ATOM 941 C C . ASN A 1 119 ? 10.348 6.013 2.434 1.00 92.12 119 ASN A C 1
ATOM 943 O O . ASN A 1 119 ? 10.400 5.428 3.522 1.00 92.12 119 ASN A O 1
ATOM 947 N N . LEU A 1 120 ? 10.649 5.441 1.273 1.00 87.12 120 LEU A N 1
ATOM 948 C CA . LEU A 1 120 ? 11.227 4.111 1.081 1.00 87.12 120 LEU A CA 1
ATOM 949 C C . LEU A 1 120 ? 12.709 4.194 0.663 1.00 87.12 120 LEU A C 1
ATOM 951 O O . LEU A 1 120 ? 13.202 3.268 0.017 1.00 87.12 120 LEU A O 1
ATOM 955 N N . ASP A 1 121 ? 13.365 5.315 0.977 1.00 68.56 121 ASP A N 1
ATOM 956 C CA . ASP A 1 121 ? 14.782 5.582 0.689 1.00 68.56 121 ASP A CA 1
ATOM 957 C C . ASP A 1 121 ? 15.713 4.761 1.595 1.00 68.56 121 ASP A C 1
ATOM 959 O O . ASP A 1 121 ? 15.439 4.693 2.820 1.00 68.56 121 ASP A O 1
#

Secondary structure (DSSP, 8-state):
-EEEEE-TT-EEEEEE-SSS-SSTTTSPPPSEEB-GGGGGTS-SHHHHHHHTT---TTTSTT--SPPP-EEEEEEESS-EEEEEEEPPPBTTTB----EEEE--GGGGGGEEEEEEEEE--

pLDDT: mean 93.95, std 4.23, range [68.56, 98.0]

Sequence (121 aa):
MEGVWIPKHTQFFALHKHGPSDNPLENNTPNFFAKKSQMNKYPSAVSYNDAVQVAHSGNYKGEKRPMRTEMHKFVSKKGFCVARSKALANSHISSGGAEQFYVRDVDKNKLKPTGKLFNLD

Solvent-accessible surface area (backbone atoms only — not comparable to full-atom values): 6605 Å² total; per-residue (Å²): 121,44,83,42,81,41,57,52,69,42,68,35,31,31,61,32,67,65,46,91,45,90,52,68,75,77,29,63,84,70,44,64,28,30,53,74,72,56,40,81,80,25,61,36,29,67,51,37,34,31,16,60,61,54,79,11,48,89,45,23,94,88,42,82,50,70,74,49,49,30,28,38,36,30,32,25,74,42,62,47,78,29,38,37,42,59,32,64,60,38,98,68,59,34,73,26,59,34,62,34,37,41,44,54,79,92,52,47,81,36,47,37,81,67,66,44,72,42,78,29,115

Foldseek 3Di:
DDKDKDAFFDKWKDFPPPDDDPQNQPHAQDFKTAHPVLCVVQLALLSVCLQQVHDDPVQAPPHDHHGGFKIWMKGFRHMDIWDWDWDDDDPSGHRHGGIITGDDPVCSVRMDTPSDMDGSD

Mean predicted aligned error: 3.06 Å

Organism: NCBI:txid2715163